Protein AF-A0A7C4H995-F1 (afdb_monomer_lite)

pLDDT: mean 75.84, std 8.75, range [57.16, 89.31]

Sequence (75 aa):
MRGRLLSMNMEANIPVNPRNCRKPIQYDIDRKMRLAVERFYGWLKSFRRITIRYEKLAAIYKALITIACNNTPKV

Structure (mmCIF, N/CA/C/O backbone):
data_AF-A0A7C4H995-F1
#
_entry.id   AF-A0A7C4H995-F1
#
loop_
_atom_site.group_PDB
_atom_site.id
_atom_site.type_symbol
_atom_site.label_atom_id
_atom_site.label_alt_id
_atom_site.label_comp_id
_atom_site.label_asym_id
_atom_site.label_entity_id
_atom_site.label_seq_id
_atom_site.pdbx_PDB_ins_code
_atom_site.Cartn_x
_atom_site.Cartn_y
_atom_site.Cartn_z
_atom_site.occupancy
_atom_site.B_iso_or_equiv
_atom_site.auth_seq_id
_atom_site.auth_comp_id
_atom_site.auth_asym_id
_atom_site.auth_atom_id
_atom_site.pdbx_PDB_model_num
ATOM 1 N N . MET A 1 1 ? 10.750 -21.543 -22.583 1.00 67.88 1 MET A N 1
ATOM 2 C CA . MET A 1 1 ? 9.742 -20.603 -22.027 1.00 67.88 1 MET A CA 1
ATOM 3 C C . MET A 1 1 ? 9.706 -19.265 -22.771 1.00 67.88 1 MET A C 1
ATOM 5 O O . MET A 1 1 ? 8.667 -18.952 -23.327 1.00 67.88 1 MET A O 1
ATOM 9 N N . ARG A 1 2 ? 10.816 -18.511 -22.864 1.00 68.00 2 ARG A N 1
ATOM 10 C CA . ARG A 1 2 ? 10.852 -17.179 -23.514 1.00 68.00 2 ARG A CA 1
ATOM 11 C C . ARG A 1 2 ? 10.442 -17.178 -24.998 1.00 68.00 2 ARG A C 1
ATOM 13 O O . ARG A 1 2 ? 9.631 -16.351 -25.382 1.00 68.00 2 ARG A O 1
ATOM 20 N N . GLY A 1 3 ? 10.912 -18.144 -25.795 1.00 79.50 3 GLY A N 1
ATOM 21 C CA . GLY A 1 3 ? 10.524 -18.266 -27.213 1.00 79.50 3 GLY A CA 1
ATOM 22 C C . GLY A 1 3 ? 9.022 -18.494 -27.438 1.00 79.50 3 GLY A C 1
ATOM 23 O O . GLY A 1 3 ? 8.454 -17.936 -28.365 1.00 79.50 3 GLY A O 1
ATOM 24 N N . ARG A 1 4 ? 8.355 -19.222 -26.528 1.00 85.31 4 ARG A N 1
ATOM 25 C CA . ARG A 1 4 ? 6.899 -19.459 -26.571 1.00 85.31 4 ARG A CA 1
ATOM 26 C C . ARG A 1 4 ? 6.084 -18.200 -26.247 1.00 85.31 4 ARG A C 1
ATOM 28 O O . ARG A 1 4 ? 4.989 -18.023 -26.759 1.00 85.31 4 ARG A O 1
ATOM 35 N N . LEU A 1 5 ? 6.607 -17.330 -25.385 1.00 82.06 5 LEU A N 1
ATOM 36 C CA . LEU A 1 5 ? 5.962 -16.055 -25.054 1.00 82.06 5 LEU A CA 1
ATOM 37 C C . LEU A 1 5 ? 6.087 -15.062 -26.217 1.00 82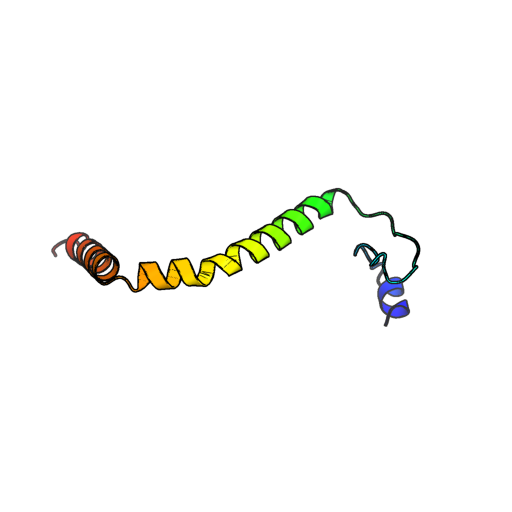.06 5 LEU A C 1
ATOM 39 O O . LEU A 1 5 ? 5.124 -14.376 -26.542 1.00 82.06 5 LEU A O 1
ATOM 43 N N . LEU A 1 6 ? 7.241 -15.057 -26.891 1.00 80.62 6 LEU A N 1
ATOM 44 C CA . LEU A 1 6 ? 7.459 -14.256 -28.097 1.00 80.62 6 LEU A CA 1
ATOM 45 C C . LEU A 1 6 ? 6.553 -14.704 -29.250 1.00 80.62 6 LEU A C 1
ATOM 47 O O . LEU A 1 6 ? 5.966 -13.856 -29.906 1.00 80.62 6 LEU A O 1
ATOM 51 N N . SER A 1 7 ? 6.342 -16.015 -29.439 1.00 87.69 7 SER A N 1
ATOM 52 C CA . SER A 1 7 ? 5.372 -16.519 -30.429 1.00 87.69 7 SER A CA 1
ATOM 53 C C . SER A 1 7 ? 3.917 -16.142 -30.122 1.00 87.69 7 SER A C 1
ATOM 55 O O . SER A 1 7 ? 3.057 -16.278 -30.980 1.00 87.69 7 SER A O 1
ATOM 57 N N . MET A 1 8 ? 3.633 -15.693 -28.897 1.00 89.31 8 MET A N 1
ATOM 58 C CA . MET A 1 8 ? 2.322 -15.201 -28.464 1.00 89.31 8 MET A CA 1
ATOM 59 C C . MET A 1 8 ? 2.253 -13.663 -28.453 1.00 89.31 8 MET A C 1
ATOM 61 O O . MET A 1 8 ? 1.314 -13.115 -27.883 1.00 89.31 8 MET A O 1
ATOM 65 N N . ASN A 1 9 ? 3.246 -12.962 -29.020 1.00 83.00 9 ASN A N 1
ATOM 66 C CA . ASN A 1 9 ? 3.377 -11.498 -28.969 1.0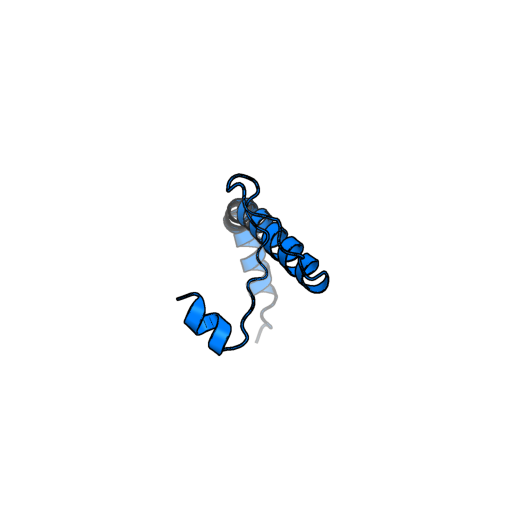0 83.00 9 ASN A CA 1
ATOM 67 C C . ASN A 1 9 ? 3.333 -10.912 -27.544 1.00 83.00 9 ASN A C 1
ATOM 69 O O . ASN A 1 9 ? 2.887 -9.787 -27.329 1.00 83.00 9 ASN A O 1
ATOM 73 N N . MET A 1 10 ? 3.806 -11.662 -26.545 1.00 79.25 10 MET A N 1
ATOM 74 C CA . MET A 1 10 ? 3.911 -11.163 -25.176 1.00 79.25 10 MET A CA 1
ATOM 75 C C . MET A 1 10 ? 5.311 -10.624 -24.898 1.00 79.25 10 MET A C 1
ATOM 77 O O . MET A 1 10 ? 6.292 -11.374 -24.893 1.00 79.25 10 MET A O 1
ATOM 81 N N . GLU A 1 11 ? 5.391 -9.330 -24.594 1.00 77.75 11 GLU A N 1
ATOM 82 C CA . GLU A 1 11 ? 6.641 -8.658 -24.254 1.00 77.75 11 GLU A CA 1
ATOM 83 C C . GLU A 1 11 ? 6.833 -8.500 -22.737 1.00 77.75 11 GLU A C 1
ATOM 85 O O . GLU A 1 11 ? 5.896 -8.305 -21.955 1.00 77.75 11 GLU A O 1
ATOM 90 N N . ALA A 1 12 ? 8.086 -8.617 -22.295 1.00 73.75 12 ALA A N 1
ATOM 91 C CA . ALA A 1 12 ? 8.440 -8.470 -20.892 1.00 73.75 12 ALA A CA 1
ATOM 92 C C . ALA A 1 12 ? 8.547 -6.987 -20.518 1.00 73.75 12 ALA A C 1
ATOM 94 O O . ALA A 1 12 ? 9.531 -6.332 -20.835 1.00 73.75 12 ALA A O 1
ATOM 95 N N . ASN A 1 13 ? 7.580 -6.489 -19.750 1.00 73.69 13 ASN A N 1
ATOM 96 C CA . ASN A 1 13 ? 7.579 -5.123 -19.219 1.00 73.69 13 ASN A CA 1
ATOM 97 C C . ASN A 1 13 ? 7.867 -5.114 -17.707 1.00 73.69 13 ASN A C 1
ATOM 99 O O . ASN A 1 13 ? 7.110 -4.552 -16.920 1.00 73.69 13 ASN A O 1
ATOM 103 N N . ILE A 1 14 ? 8.905 -5.820 -17.261 1.00 73.38 14 ILE A N 1
ATOM 104 C CA . ILE A 1 14 ? 9.409 -5.733 -15.882 1.00 73.38 14 ILE A CA 1
ATOM 105 C C . ILE A 1 14 ? 10.776 -5.060 -15.972 1.00 73.38 14 ILE A C 1
ATOM 107 O O . ILE A 1 14 ? 11.594 -5.506 -16.783 1.00 73.38 14 ILE A O 1
ATOM 111 N N . PRO A 1 15 ? 11.046 -4.006 -15.177 1.00 71.19 15 PRO A N 1
ATOM 112 C CA . PRO A 1 15 ? 12.343 -3.363 -15.204 1.00 71.19 15 PRO A CA 1
ATOM 113 C C . PRO A 1 15 ? 13.408 -4.385 -14.827 1.00 71.19 15 PRO A C 1
ATOM 115 O O . PRO A 1 15 ? 13.264 -5.186 -13.899 1.00 71.19 15 PRO A O 1
ATOM 118 N N . VAL A 1 16 ? 14.488 -4.364 -15.588 1.00 74.25 16 VAL A N 1
ATOM 119 C CA . VAL A 1 16 ? 15.614 -5.253 -15.363 1.00 74.25 16 VAL A CA 1
ATOM 120 C C . VAL A 1 16 ? 16.253 -4.894 -14.026 1.00 74.25 16 VAL A C 1
ATOM 122 O O . VAL A 1 16 ? 16.522 -3.725 -13.764 1.00 74.25 16 VAL A O 1
ATOM 125 N N . ASN A 1 17 ? 16.507 -5.896 -13.178 1.00 74.75 17 ASN A N 1
ATOM 126 C CA . ASN A 1 17 ? 17.255 -5.681 -11.944 1.00 74.75 17 ASN A CA 1
ATOM 127 C C . ASN A 1 17 ? 18.660 -5.149 -12.296 1.00 74.75 17 ASN A C 1
ATOM 129 O O . ASN A 1 17 ? 19.424 -5.895 -12.921 1.00 74.75 17 ASN A O 1
ATOM 133 N N . PRO A 1 18 ? 19.030 -3.923 -11.877 1.00 70.75 18 PRO A N 1
ATOM 134 C CA . PRO A 1 18 ? 20.319 -3.322 -12.225 1.00 70.75 18 PRO A CA 1
ATOM 135 C C . PRO A 1 18 ? 21.515 -4.154 -11.751 1.00 70.75 18 PRO A C 1
ATOM 137 O O . PRO A 1 18 ? 22.560 -4.158 -12.392 1.00 70.75 18 PRO A O 1
ATOM 140 N N . ARG A 1 19 ? 21.346 -4.931 -10.669 1.00 78.88 19 ARG A N 1
ATOM 141 C CA . ARG A 1 19 ? 22.382 -5.829 -10.128 1.00 78.88 19 ARG A CA 1
ATOM 142 C C . ARG A 1 19 ? 22.748 -6.980 -11.063 1.00 78.88 19 ARG A C 1
ATOM 144 O O . ARG A 1 19 ? 23.749 -7.642 -10.842 1.00 78.88 19 ARG A O 1
ATOM 151 N N . ASN A 1 20 ? 21.923 -7.251 -12.072 1.00 80.25 20 ASN A N 1
ATOM 152 C CA . ASN A 1 20 ? 22.116 -8.366 -12.993 1.00 80.25 20 ASN A CA 1
ATOM 153 C C . ASN A 1 20 ? 22.878 -7.957 -14.270 1.00 80.25 20 ASN A C 1
ATOM 155 O O . ASN A 1 20 ? 22.840 -8.695 -15.250 1.00 80.25 20 ASN A O 1
ATOM 159 N N . CYS A 1 21 ? 23.491 -6.761 -14.291 1.00 64.69 21 CYS A N 1
ATOM 160 C CA . CYS A 1 21 ? 24.308 -6.202 -15.385 1.00 64.69 21 CYS A CA 1
ATOM 161 C C . CYS A 1 21 ? 23.661 -6.239 -16.784 1.00 64.69 21 CYS A C 1
ATOM 163 O O . CYS A 1 21 ? 24.337 -6.161 -17.809 1.00 64.69 21 CYS A O 1
ATOM 165 N N . ARG A 1 22 ? 22.336 -6.377 -16.851 1.00 75.44 22 ARG A N 1
ATOM 166 C CA . ARG A 1 22 ? 21.574 -6.443 -18.098 1.00 75.44 22 ARG A CA 1
ATOM 167 C C . ARG A 1 22 ? 21.128 -5.040 -18.495 1.00 75.44 22 ARG A C 1
ATOM 169 O O . ARG A 1 22 ? 20.789 -4.229 -17.635 1.00 75.44 22 ARG A O 1
ATOM 176 N N . LYS A 1 23 ? 21.094 -4.779 -19.805 1.00 77.00 23 LYS A N 1
ATOM 177 C CA . LYS A 1 23 ? 20.630 -3.497 -20.349 1.00 77.00 23 LYS A CA 1
ATOM 178 C C . LYS A 1 23 ? 19.191 -3.221 -19.879 1.00 77.00 23 LYS A C 1
ATOM 180 O O . LYS A 1 23 ? 18.359 -4.129 -19.988 1.00 77.00 23 LYS A O 1
ATOM 185 N N . PRO A 1 24 ? 18.893 -2.021 -19.350 1.00 70.00 24 PRO A N 1
ATOM 186 C CA . PRO A 1 24 ? 17.533 -1.637 -18.996 1.00 70.00 24 PRO A CA 1
ATOM 187 C C . PRO A 1 24 ? 16.622 -1.726 -20.221 1.00 70.00 24 PRO A C 1
ATOM 189 O O . PRO A 1 24 ? 17.000 -1.295 -21.307 1.00 70.00 24 PRO A O 1
ATOM 192 N N . ILE A 1 25 ? 15.433 -2.296 -20.043 1.00 74.88 25 ILE A N 1
ATOM 193 C CA . ILE A 1 25 ? 14.393 -2.316 -21.077 1.00 74.88 25 ILE A CA 1
ATOM 194 C C . ILE A 1 25 ? 13.542 -1.057 -20.886 1.00 74.88 25 ILE A C 1
ATOM 196 O O . ILE A 1 25 ? 13.274 -0.667 -19.744 1.00 74.88 25 ILE A O 1
ATOM 200 N N . GLN A 1 26 ? 13.140 -0.418 -21.986 1.00 68.88 26 GLN A N 1
ATOM 201 C CA . GLN A 1 26 ? 12.248 0.737 -21.945 1.00 68.88 26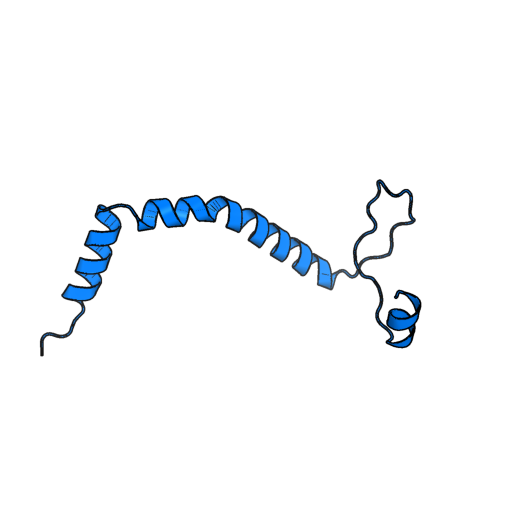 GLN A CA 1
ATOM 202 C C . GLN A 1 26 ? 10.889 0.309 -21.378 1.00 68.88 26 GLN A C 1
ATOM 204 O O . GLN A 1 26 ? 10.292 -0.660 -21.837 1.00 68.88 26 GLN A O 1
ATOM 209 N N . TYR A 1 27 ? 10.447 0.993 -20.326 1.00 66.38 27 TYR A N 1
ATOM 210 C CA . TYR A 1 27 ? 9.244 0.641 -19.577 1.00 66.38 27 TYR A CA 1
ATOM 211 C C . TYR A 1 27 ? 8.087 1.551 -19.981 1.00 66.38 27 TYR A C 1
ATOM 213 O O . TYR A 1 27 ? 8.263 2.769 -20.051 1.00 66.38 27 TYR A O 1
ATOM 221 N N . ASP A 1 28 ? 6.910 0.970 -20.191 1.00 69.25 28 ASP A N 1
ATOM 222 C CA . ASP A 1 28 ? 5.708 1.720 -20.551 1.00 69.25 28 ASP A CA 1
ATOM 223 C C . ASP A 1 28 ? 5.173 2.581 -19.383 1.00 69.25 28 ASP A C 1
ATOM 225 O O . ASP A 1 28 ? 5.080 2.139 -18.232 1.00 69.25 28 ASP A O 1
ATOM 229 N N . ILE A 1 29 ? 4.824 3.832 -19.678 1.00 63.09 29 ILE A N 1
ATOM 230 C CA . ILE A 1 29 ? 4.411 4.862 -18.714 1.00 63.09 29 ILE A CA 1
ATOM 231 C C . ILE A 1 29 ? 3.079 4.536 -18.036 1.00 63.09 29 ILE A C 1
ATOM 233 O O . ILE A 1 29 ? 2.975 4.740 -16.823 1.00 63.09 29 ILE A O 1
ATOM 237 N N . ASP A 1 30 ? 2.120 3.944 -18.751 1.00 63.28 30 ASP A N 1
ATOM 238 C CA . ASP A 1 30 ? 0.807 3.566 -18.199 1.00 63.28 30 ASP A CA 1
ATOM 239 C C . ASP A 1 30 ? 0.929 2.535 -17.066 1.00 63.28 30 ASP A C 1
ATOM 241 O O . ASP A 1 30 ? 0.118 2.466 -16.139 1.00 63.28 30 ASP A O 1
ATOM 245 N N . ARG A 1 31 ? 2.027 1.775 -17.048 1.00 60.84 31 ARG A N 1
ATOM 246 C CA . ARG A 1 31 ? 2.311 0.787 -16.005 1.00 60.84 31 ARG A CA 1
ATOM 247 C C . ARG A 1 31 ? 3.060 1.354 -14.792 1.00 60.84 31 ARG A C 1
ATOM 249 O O . ARG A 1 31 ? 3.244 0.628 -13.813 1.00 60.84 31 ARG A O 1
ATOM 256 N N . LYS A 1 32 ? 3.417 2.649 -14.762 1.00 64.69 32 LYS A N 1
ATOM 257 C CA . LYS A 1 32 ? 3.907 3.318 -13.532 1.00 64.69 32 LYS A CA 1
ATOM 258 C C . LYS A 1 32 ? 2.833 3.359 -12.444 1.00 64.69 32 LYS A C 1
ATOM 260 O O . LYS A 1 32 ? 3.156 3.186 -11.268 1.00 64.69 32 LYS A O 1
ATOM 265 N N . MET A 1 33 ? 1.562 3.503 -12.833 1.00 74.50 33 MET A N 1
ATOM 266 C CA . MET A 1 33 ? 0.435 3.381 -11.905 1.00 74.50 33 MET A CA 1
ATOM 267 C C . MET A 1 33 ? 0.413 2.010 -11.233 1.00 74.50 33 MET A C 1
ATOM 269 O O . MET A 1 33 ? 0.245 1.928 -10.020 1.00 74.50 33 MET A O 1
ATOM 273 N N . ARG A 1 34 ? 0.671 0.934 -11.986 1.00 75.50 34 ARG A N 1
ATOM 274 C CA . ARG A 1 34 ? 0.723 -0.421 -11.427 1.00 75.50 34 ARG A CA 1
ATOM 275 C C . ARG A 1 34 ? 1.780 -0.542 -10.329 1.00 75.50 34 ARG A C 1
ATOM 277 O O . ARG A 1 34 ? 1.488 -1.096 -9.276 1.00 75.50 34 ARG A O 1
ATOM 284 N N . LEU A 1 35 ? 2.974 0.019 -10.535 1.00 77.81 35 LEU A N 1
ATOM 285 C CA . LEU A 1 35 ? 4.025 0.022 -9.513 1.00 77.81 35 LEU A CA 1
ATOM 286 C C . LEU A 1 35 ? 3.605 0.808 -8.262 1.00 77.81 35 LEU A C 1
ATOM 288 O O . LEU A 1 35 ? 3.862 0.362 -7.145 1.00 77.81 35 LEU A O 1
ATOM 292 N N . ALA A 1 36 ? 2.956 1.963 -8.433 1.00 83.12 36 ALA A N 1
ATOM 293 C CA . ALA A 1 36 ? 2.444 2.753 -7.316 1.00 83.12 36 ALA A CA 1
ATOM 294 C C . ALA A 1 36 ? 1.373 1.984 -6.524 1.00 83.12 36 ALA A C 1
ATOM 296 O O . ALA A 1 36 ? 1.461 1.905 -5.300 1.00 83.12 36 ALA A O 1
ATOM 297 N N . VAL A 1 37 ? 0.429 1.344 -7.219 1.00 85.00 37 VAL A N 1
ATOM 298 C CA . VAL A 1 37 ? -0.628 0.515 -6.625 1.00 85.00 37 VAL A CA 1
ATOM 299 C C . VAL A 1 37 ? -0.035 -0.689 -5.888 1.00 85.00 37 VAL A C 1
ATOM 301 O O . VAL A 1 37 ? -0.356 -0.917 -4.725 1.00 85.00 37 VAL A O 1
ATOM 304 N N . GLU A 1 38 ? 0.880 -1.439 -6.505 1.00 85.31 38 GLU A N 1
ATOM 305 C CA . GLU A 1 38 ? 1.513 -2.606 -5.876 1.00 85.31 38 GLU A CA 1
ATOM 306 C C . GLU A 1 38 ? 2.332 -2.220 -4.633 1.00 85.31 38 GLU A C 1
ATOM 308 O O . GLU A 1 38 ? 2.241 -2.888 -3.598 1.00 85.31 38 GLU A O 1
ATOM 313 N N . ARG A 1 39 ? 3.081 -1.108 -4.687 1.00 85.62 39 ARG A N 1
ATOM 314 C CA . ARG A 1 39 ? 3.824 -0.583 -3.528 1.00 85.62 39 ARG A CA 1
ATOM 315 C C . ARG A 1 39 ? 2.883 -0.092 -2.430 1.00 85.62 39 ARG A C 1
ATOM 317 O O . ARG A 1 39 ? 3.142 -0.372 -1.261 1.00 85.62 39 ARG A O 1
ATOM 324 N N . PHE A 1 40 ? 1.784 0.569 -2.791 1.00 88.62 40 PHE A N 1
ATOM 325 C CA . PHE A 1 40 ? 0.752 1.001 -1.852 1.00 88.62 40 PHE A CA 1
ATOM 326 C C . PHE A 1 40 ? 0.117 -0.190 -1.127 1.00 88.62 40 PHE A C 1
ATOM 328 O O . PHE A 1 40 ? 0.094 -0.209 0.099 1.00 88.62 40 PHE A O 1
ATOM 335 N N . TYR A 1 41 ? -0.306 -1.234 -1.847 1.00 83.75 41 TYR A N 1
ATOM 336 C CA . TYR A 1 41 ? -0.860 -2.443 -1.227 1.00 83.75 41 TYR A CA 1
ATOM 337 C C . TYR A 1 41 ? 0.172 -3.207 -0.385 1.00 83.75 41 TYR A C 1
ATOM 339 O O . TYR A 1 41 ? -0.179 -3.791 0.643 1.00 83.75 41 TYR A O 1
ATOM 347 N N . GLY A 1 42 ? 1.448 -3.201 -0.781 1.00 87.75 42 GLY A N 1
ATOM 348 C CA . GLY A 1 42 ? 2.544 -3.737 0.029 1.00 87.75 42 GLY A CA 1
ATOM 349 C C . GLY A 1 42 ? 2.703 -2.994 1.359 1.00 87.75 42 GLY A C 1
ATOM 350 O O . GLY A 1 42 ? 2.766 -3.624 2.414 1.00 87.75 42 GLY A O 1
ATOM 351 N N . TRP A 1 43 ? 2.689 -1.661 1.319 1.00 88.81 43 TRP A N 1
ATOM 352 C CA . TRP A 1 43 ? 2.707 -0.813 2.510 1.00 88.81 43 TRP A CA 1
ATOM 353 C C . TRP A 1 43 ? 1.449 -1.013 3.364 1.00 88.81 43 TRP A C 1
ATOM 355 O O . TRP A 1 43 ? 1.554 -1.211 4.571 1.00 88.81 43 TRP A O 1
ATOM 365 N N . LEU A 1 44 ? 0.268 -1.104 2.752 1.00 85.31 44 LEU A N 1
ATOM 366 C CA . LEU A 1 44 ? -1.004 -1.315 3.446 1.00 85.31 44 LEU A CA 1
ATOM 367 C C . LEU A 1 44 ? -1.038 -2.643 4.220 1.00 85.31 44 LEU A C 1
ATOM 369 O O . LEU A 1 44 ? -1.548 -2.707 5.338 1.00 85.31 44 LEU A O 1
ATOM 373 N N . LYS A 1 45 ? -0.410 -3.701 3.689 1.00 82.31 45 LYS A N 1
ATOM 374 C CA . LYS A 1 45 ? -0.263 -4.983 4.401 1.00 82.31 45 LYS A CA 1
ATOM 375 C C . LYS A 1 45 ? 0.538 -4.864 5.701 1.00 82.31 45 LYS A C 1
ATOM 377 O O . LYS A 1 45 ? 0.292 -5.656 6.611 1.00 82.31 45 LYS A O 1
ATOM 382 N N . SER A 1 46 ? 1.442 -3.892 5.831 1.00 82.19 46 SER A N 1
ATOM 383 C CA . SER A 1 46 ? 2.172 -3.662 7.088 1.00 82.19 46 SER A CA 1
ATOM 384 C C . SER A 1 46 ? 1.240 -3.227 8.228 1.00 82.19 46 SER A C 1
ATOM 386 O O . SER A 1 46 ? 1.425 -3.635 9.376 1.00 82.19 46 SER A O 1
ATOM 388 N N . PHE A 1 47 ? 0.154 -2.521 7.902 1.00 76.81 47 PHE A N 1
ATOM 389 C CA . PHE A 1 47 ? -0.865 -2.092 8.860 1.00 76.81 47 PHE A CA 1
ATOM 390 C C . PHE A 1 47 ? -1.943 -3.140 9.129 1.00 76.81 47 PHE A C 1
ATOM 392 O O . PHE A 1 47 ? -2.803 -2.927 9.978 1.00 76.81 47 PHE A O 1
ATOM 399 N N . ARG A 1 48 ? -1.888 -4.318 8.494 1.00 73.44 48 ARG A N 1
ATOM 400 C CA . ARG A 1 48 ? -2.880 -5.385 8.714 1.00 73.44 48 ARG A CA 1
ATOM 401 C C . ARG A 1 48 ? -2.936 -5.845 10.180 1.00 73.44 48 ARG A C 1
ATOM 403 O O . ARG A 1 48 ? -3.980 -6.280 10.656 1.00 73.44 48 ARG A O 1
ATOM 410 N N . ARG A 1 49 ? -1.829 -5.696 10.922 1.00 68.19 49 ARG A N 1
ATOM 411 C CA . ARG A 1 49 ? -1.766 -5.937 12.377 1.00 68.19 49 ARG A CA 1
ATOM 412 C C . ARG A 1 49 ? -2.463 -4.851 13.206 1.00 68.19 49 ARG A C 1
ATOM 414 O O . ARG A 1 49 ? -2.927 -5.148 14.303 1.00 68.19 49 ARG A O 1
ATOM 421 N N . ILE A 1 50 ? -2.541 -3.622 12.696 1.00 68.06 50 ILE A N 1
ATOM 422 C CA . ILE A 1 50 ? -3.222 -2.495 13.344 1.00 68.06 50 ILE A CA 1
ATOM 423 C C . ILE A 1 50 ? -4.737 -2.694 13.279 1.00 68.06 50 ILE A C 1
ATOM 425 O O . ILE A 1 50 ? -5.395 -2.616 14.312 1.00 68.06 50 ILE A O 1
ATOM 429 N N . THR A 1 51 ? -5.270 -3.054 12.108 1.00 67.31 51 THR A N 1
ATOM 430 C CA . THR A 1 51 ? -6.701 -3.352 11.936 1.00 67.31 51 THR A CA 1
ATOM 431 C C . THR A 1 51 ? -7.155 -4.457 12.891 1.00 67.31 51 THR A C 1
ATOM 433 O O . THR A 1 51 ? -8.092 -4.250 13.650 1.00 67.31 51 THR A O 1
ATOM 436 N N . ILE A 1 52 ? -6.425 -5.579 12.965 1.00 66.75 52 ILE A N 1
ATOM 437 C CA . ILE A 1 52 ? -6.755 -6.684 13.888 1.00 66.75 52 ILE A CA 1
ATOM 438 C C . ILE A 1 52 ? -6.692 -6.245 15.361 1.00 66.75 52 ILE A C 1
ATOM 440 O O . ILE A 1 52 ? -7.493 -6.708 16.169 1.00 66.75 52 ILE A O 1
ATOM 444 N N . ARG A 1 53 ? -5.746 -5.374 15.742 1.00 64.50 53 ARG A N 1
ATOM 445 C CA . ARG A 1 53 ? -5.642 -4.871 17.123 1.00 64.50 53 ARG A CA 1
ATOM 446 C C . ARG A 1 53 ? -6.850 -4.034 17.526 1.00 64.50 53 ARG A C 1
ATOM 448 O O . ARG A 1 53 ? -7.359 -4.230 18.624 1.00 64.50 53 ARG A O 1
ATOM 455 N N . TYR A 1 54 ? -7.291 -3.127 16.660 1.00 65.25 54 TYR A N 1
ATOM 456 C CA . TYR A 1 54 ? -8.443 -2.276 16.951 1.00 65.25 54 TYR A CA 1
ATOM 457 C C . TYR A 1 54 ? -9.759 -3.051 16.870 1.00 65.25 54 TYR A C 1
ATOM 459 O O . TYR A 1 54 ? -10.580 -2.924 17.769 1.00 65.25 54 TYR A O 1
ATOM 467 N N . GLU A 1 55 ? -9.923 -3.946 15.895 1.00 63.81 55 GLU A N 1
ATOM 468 C CA . GLU A 1 55 ? -11.091 -4.839 15.830 1.00 63.81 55 GLU A CA 1
ATOM 469 C C . GLU A 1 55 ? -11.243 -5.704 17.091 1.00 63.81 55 GLU A C 1
ATOM 471 O O . GLU A 1 55 ? -12.353 -5.962 17.546 1.00 63.81 55 GLU A O 1
ATOM 476 N N . LYS A 1 56 ? -10.126 -6.124 17.701 1.00 69.44 56 LYS A N 1
ATOM 477 C CA . LYS A 1 56 ? -10.130 -6.915 18.940 1.00 69.44 56 LYS A CA 1
ATOM 478 C C . LYS A 1 56 ? -10.271 -6.089 20.219 1.00 69.44 56 LYS A C 1
ATOM 480 O O . LYS A 1 56 ? -10.312 -6.672 21.303 1.00 69.44 56 LYS A O 1
ATOM 485 N N . LEU A 1 57 ? -10.328 -4.760 20.143 1.00 81.00 57 LEU A N 1
ATOM 486 C CA . LEU A 1 57 ? -10.534 -3.942 21.331 1.00 81.00 57 LEU A CA 1
ATOM 487 C C . LEU A 1 57 ? -11.964 -4.154 21.840 1.00 81.00 57 LEU A C 1
ATOM 489 O O . LEU A 1 57 ? -12.927 -3.914 21.114 1.00 81.00 57 LEU A O 1
ATOM 493 N N . ALA A 1 58 ? -12.110 -4.544 23.109 1.00 81.69 58 ALA A N 1
ATOM 494 C CA . ALA A 1 58 ? -13.418 -4.799 23.722 1.00 81.69 58 ALA A CA 1
ATOM 495 C C . ALA A 1 58 ? -14.388 -3.607 23.583 1.00 81.69 58 ALA A C 1
ATOM 497 O O . ALA A 1 58 ? -15.592 -3.802 23.429 1.00 81.69 58 ALA A O 1
ATOM 498 N N . ALA A 1 59 ? -13.860 -2.377 23.574 1.00 82.62 59 ALA A N 1
ATOM 499 C CA . ALA A 1 59 ? -14.634 -1.162 23.339 1.00 82.62 59 ALA A CA 1
ATOM 500 C C . ALA A 1 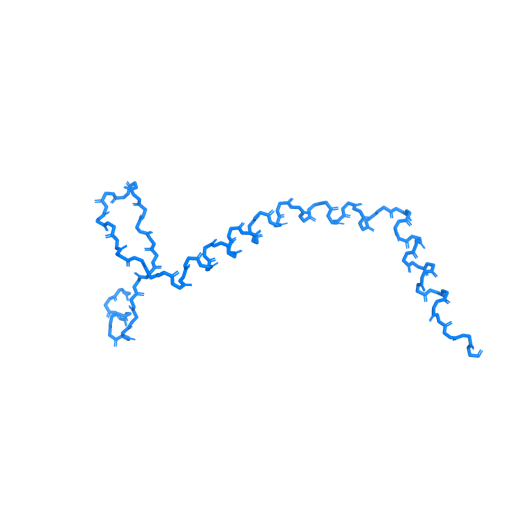59 ? -15.248 -1.110 21.928 1.00 82.62 59 ALA A C 1
ATOM 502 O O . ALA A 1 59 ? -16.421 -0.776 21.788 1.00 82.62 59 ALA A O 1
ATOM 503 N N . ILE A 1 60 ? -14.483 -1.483 20.897 1.00 81.94 60 ILE A N 1
ATOM 504 C CA . ILE A 1 60 ? -14.947 -1.492 19.503 1.00 81.94 60 ILE A CA 1
ATOM 505 C C . ILE A 1 60 ? -15.917 -2.650 19.278 1.00 81.94 60 ILE A C 1
ATOM 507 O O . ILE A 1 60 ? -16.981 -2.440 18.707 1.00 81.94 60 ILE A O 1
ATOM 511 N N . TYR A 1 61 ? -15.626 -3.834 19.820 1.00 81.44 61 TYR A N 1
ATOM 512 C CA . TYR A 1 61 ? -16.560 -4.963 19.802 1.00 81.44 61 TYR A CA 1
ATOM 513 C C . TYR A 1 61 ? -17.918 -4.596 20.427 1.00 81.44 61 TYR A C 1
ATOM 515 O O . TYR A 1 61 ? -18.967 -4.807 19.817 1.00 81.44 61 TYR A O 1
ATOM 523 N N . LYS A 1 62 ? -17.912 -3.961 21.608 1.00 84.69 62 LYS A N 1
ATOM 524 C CA . LYS A 1 62 ? -19.137 -3.505 22.281 1.00 84.69 62 LYS A CA 1
ATOM 525 C C . LYS A 1 62 ? -19.865 -2.422 21.484 1.00 84.69 62 LYS A C 1
ATOM 527 O O . LYS A 1 62 ? -21.088 -2.474 21.391 1.00 84.69 62 LYS A O 1
ATOM 532 N N . ALA A 1 63 ? -19.144 -1.466 20.898 1.00 85.69 63 ALA A N 1
ATOM 533 C CA . ALA A 1 63 ? -19.735 -0.431 20.053 1.00 85.69 63 ALA A CA 1
ATOM 534 C C . ALA A 1 63 ? -20.412 -1.029 18.809 1.00 85.69 63 ALA A C 1
ATOM 536 O O . ALA A 1 63 ? -21.553 -0.683 18.517 1.00 85.69 63 ALA A O 1
ATOM 537 N N . LEU A 1 64 ? -19.759 -1.978 18.131 1.00 83.38 64 LEU A N 1
ATOM 538 C CA . LEU A 1 64 ? -20.308 -2.663 16.958 1.00 83.38 64 LEU A CA 1
ATOM 539 C C . LEU A 1 64 ? -21.566 -3.468 17.298 1.00 83.38 64 LEU A C 1
ATOM 541 O O . LEU A 1 64 ? -22.560 -3.357 16.588 1.00 83.38 64 LEU A O 1
ATOM 545 N N . ILE A 1 65 ? -21.563 -4.210 18.412 1.00 85.81 65 ILE A N 1
ATOM 546 C CA . ILE A 1 65 ? -22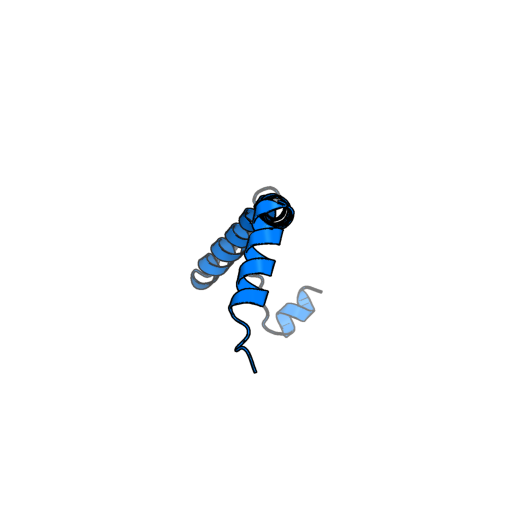.762 -4.903 18.913 1.00 85.81 65 ILE A CA 1
ATOM 547 C C . ILE A 1 65 ? -23.871 -3.908 19.238 1.00 85.81 65 ILE A C 1
ATOM 549 O O . ILE A 1 65 ? -25.022 -4.131 18.884 1.00 85.81 65 ILE A O 1
ATOM 553 N N . THR A 1 66 ? -23.534 -2.798 19.892 1.00 88.81 66 THR A N 1
ATOM 554 C CA . THR A 1 66 ? -24.519 -1.781 20.277 1.00 88.81 66 THR A CA 1
ATOM 555 C C . THR A 1 66 ? -25.164 -1.158 19.043 1.00 88.81 66 THR A C 1
ATOM 557 O O . THR A 1 66 ? -26.377 -1.001 19.016 1.00 88.81 66 THR A O 1
ATOM 560 N N . ILE A 1 67 ? -24.385 -0.857 18.000 1.00 86.69 67 ILE A N 1
ATOM 561 C CA . ILE A 1 67 ? -24.902 -0.372 16.714 1.00 86.69 67 ILE A CA 1
ATOM 562 C C . ILE A 1 67 ? -25.770 -1.444 16.050 1.00 86.69 67 ILE A C 1
ATOM 564 O O . ILE A 1 67 ? -26.879 -1.139 15.630 1.00 86.69 67 ILE A O 1
ATOM 568 N N . ALA A 1 68 ? -25.307 -2.693 15.986 1.00 86.44 68 ALA A N 1
ATOM 569 C CA . ALA A 1 68 ? -26.060 -3.780 15.369 1.00 86.44 68 ALA A CA 1
ATOM 570 C C . ALA A 1 68 ? -27.409 -4.016 16.067 1.00 86.44 68 ALA A C 1
ATOM 572 O O . ALA A 1 68 ? -28.424 -4.138 15.393 1.00 86.44 68 ALA A O 1
ATOM 573 N N . CYS A 1 69 ? -27.441 -4.022 17.402 1.00 83.38 69 CYS A N 1
ATOM 574 C CA . CYS A 1 69 ? -28.662 -4.230 18.177 1.00 83.38 69 CYS A CA 1
ATOM 575 C C . CYS A 1 69 ? -29.573 -2.993 18.194 1.00 83.38 69 CYS A C 1
ATOM 577 O O . CYS A 1 69 ? -30.784 -3.141 18.049 1.00 83.38 69 CYS A O 1
ATOM 579 N N . ASN A 1 70 ? -29.028 -1.779 18.323 1.00 74.56 70 ASN A N 1
ATOM 580 C CA . ASN A 1 70 ? -29.841 -0.555 18.349 1.00 74.56 70 ASN A CA 1
ATOM 581 C C . ASN A 1 70 ? -30.420 -0.178 16.983 1.00 74.56 70 ASN A C 1
ATOM 583 O O . ASN A 1 70 ? -31.391 0.570 16.938 1.00 74.56 70 ASN A O 1
ATOM 587 N N . ASN A 1 71 ? -29.837 -0.664 15.887 1.00 64.44 71 ASN A N 1
ATOM 588 C CA . ASN A 1 71 ? -30.317 -0.398 14.530 1.00 64.44 71 ASN A CA 1
ATOM 589 C C . ASN A 1 71 ? -31.207 -1.530 13.986 1.00 64.44 71 ASN A C 1
ATOM 591 O O . ASN A 1 71 ? -31.551 -1.532 12.806 1.00 64.44 71 ASN A O 1
ATOM 595 N N . THR A 1 72 ? -31.593 -2.498 14.830 1.00 58.78 72 THR A N 1
ATOM 596 C CA . THR A 1 72 ? -32.688 -3.407 14.476 1.00 58.78 72 THR A CA 1
ATOM 597 C C . THR A 1 72 ? -34.014 -2.654 14.610 1.00 58.78 72 THR A C 1
ATOM 599 O O . THR A 1 72 ? -34.283 -2.093 15.678 1.00 58.78 72 THR A O 1
ATOM 602 N N . PRO A 1 73 ? -34.851 -2.588 13.556 1.00 59.97 73 PRO A N 1
ATOM 603 C CA . PRO A 1 73 ? -36.208 -2.095 13.717 1.00 59.97 73 PRO A CA 1
ATOM 604 C C . PRO A 1 73 ? -36.900 -3.009 14.729 1.00 59.97 73 PRO A C 1
ATOM 606 O O . PRO A 1 73 ? -36.948 -4.225 14.542 1.00 59.97 73 PRO A O 1
ATOM 609 N N . LYS A 1 74 ? -37.374 -2.427 15.833 1.00 60.88 74 LYS A N 1
ATOM 610 C CA . LYS A 1 74 ? -38.223 -3.139 16.789 1.00 60.88 74 LYS A CA 1
ATOM 611 C C . LYS A 1 74 ? -39.506 -3.512 16.046 1.00 60.88 74 LYS A C 1
ATOM 613 O O . L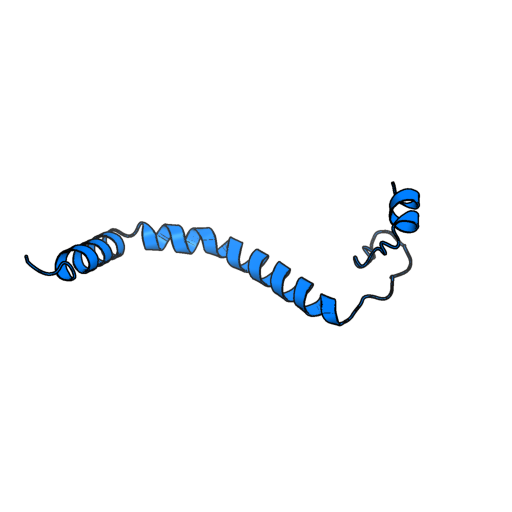YS A 1 74 ? -40.281 -2.619 15.709 1.00 60.88 74 LYS A O 1
ATOM 618 N N . VAL A 1 75 ? -39.631 -4.797 15.716 1.00 57.16 75 VAL A N 1
ATOM 619 C CA . VAL A 1 75 ? -40.851 -5.424 15.188 1.00 57.16 75 VAL A CA 1
ATOM 620 C C . VAL A 1 75 ? -41.931 -5.439 16.256 1.00 57.16 75 VAL A C 1
ATOM 622 O O . VAL A 1 75 ? -41.569 -5.660 17.436 1.00 57.16 75 VAL A O 1
#

Secondary structure (DSSP, 8-state):
-HHHHHTTT----SPPPGGGTPPPPPPPGGGHHHHHHHHHHHHHHHTHHHHHHHHT-HHHHHHHHHHHHHTS---

Radius of gyration: 23.93 Å; chains: 1; bounding box: 65×26×54 Å

Foldseek 3Di:
DVVVCVVVVHDDQDFDDVVVVDDTDDHDPVCVVVVVVVVVVVVVVVCPVVVVVVCPPPVNVVVVVCCVVVPPPPD